Protein AF-A0AB38BII0-F1 (afdb_monomer)

Solvent-accessible surface area (backbone atoms only — not comparable to full-atom values): 3615 Å² total; per-residue (Å²): 144,83,81,59,66,30,41,62,68,50,48,13,60,73,70,72,47,54,64,66,56,46,53,47,24,62,68,41,84,48,77,78,54,34,60,59,56,49,74,58,89,96,43,54,38,25,39,50,69,48,44,52,52,45,54,55,66,59,55,78,124

Organism: NCBI:txid82803

Secondary structure (DSSP, 8-state):
----EEEHHHHHHHTT--HHHHHHHHH---TTT---EEEETTEEEEEHHHHHHHHHHH---

InterPro domains:
  IPR010093 SinI-like, DNA-binding domain [TIGR01764] (6-55)
  IPR038148 Transposon Tn1545/Tn916, excisionase [G3DSA:3.90.105.50] (5-53)
  IPR041657 Helix-turn-helix domain, group 17 [PF12728] (6-55)

Sequence (61 aa):
MEGNILTATEAAAFLRISKNSLYAYAKSKDEALRIPGVKI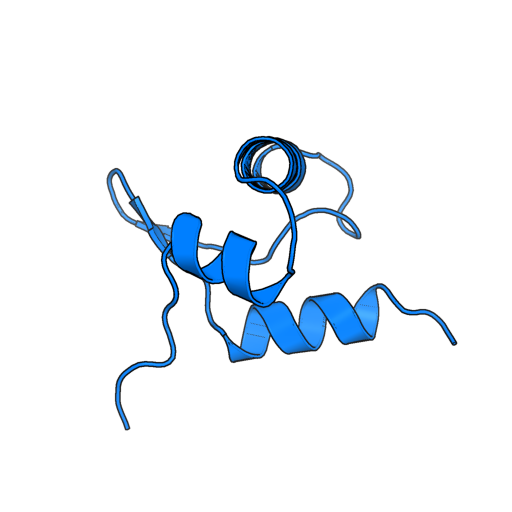GKKWRFHKQALEQWVIKGTKI

Radius of gyration: 11.12 Å; Cα contacts (8 Å, |Δi|>4): 66; chains: 1; bounding box: 31×24×29 Å

Structure (mmCIF, N/CA/C/O backbone):
data_AF-A0AB38BII0-F1
#
_entry.id   AF-A0AB38BII0-F1
#
loop_
_atom_site.group_PDB
_atom_site.id
_atom_site.type_symbol
_atom_site.label_atom_id
_atom_site.label_alt_id
_atom_site.label_comp_id
_atom_site.label_asym_id
_atom_site.label_entity_id
_atom_site.label_seq_id
_atom_site.pdbx_PDB_ins_code
_atom_site.Cartn_x
_atom_site.Cartn_y
_atom_site.Cartn_z
_atom_site.occupancy
_atom_site.B_iso_or_equiv
_atom_site.auth_seq_id
_atom_site.auth_comp_id
_atom_site.auth_asym_id
_atom_site.auth_atom_id
_atom_site.pdbx_PDB_model_num
ATOM 1 N N . MET A 1 1 ? -21.820 -1.862 4.348 1.00 42.75 1 MET A N 1
ATOM 2 C CA . MET A 1 1 ? -20.827 -2.261 3.316 1.00 42.75 1 MET A CA 1
ATOM 3 C C . MET A 1 1 ? -19.484 -1.695 3.745 1.00 42.75 1 MET A C 1
ATOM 5 O O . MET A 1 1 ? -19.093 -0.621 3.313 1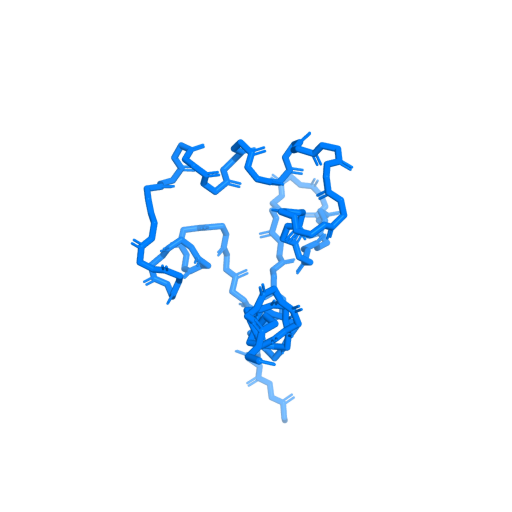.00 42.75 1 MET A O 1
ATOM 9 N N . GLU A 1 2 ? -18.841 -2.341 4.710 1.00 48.03 2 GLU A N 1
ATOM 10 C CA . GLU A 1 2 ? -17.786 -1.727 5.522 1.00 48.03 2 GLU A CA 1
ATOM 11 C C . GLU A 1 2 ? -16.608 -2.696 5.642 1.00 48.03 2 GLU A C 1
ATOM 13 O O . GLU A 1 2 ? -16.818 -3.882 5.872 1.00 48.03 2 GLU A O 1
ATOM 18 N N . GLY A 1 3 ? -15.376 -2.199 5.471 1.00 55.81 3 GLY A N 1
ATOM 19 C CA . GLY A 1 3 ? -14.174 -2.931 5.896 1.00 55.81 3 GLY A CA 1
ATOM 20 C C . GLY A 1 3 ? -13.160 -3.367 4.830 1.00 55.81 3 GLY A C 1
ATOM 21 O O . GLY A 1 3 ? -12.335 -4.217 5.125 1.00 55.81 3 GLY A O 1
ATOM 22 N N . ASN A 1 4 ? -13.133 -2.800 3.618 1.00 69.81 4 ASN A N 1
ATOM 23 C CA . ASN A 1 4 ? -12.114 -3.165 2.611 1.00 69.81 4 ASN A CA 1
ATOM 24 C C . ASN A 1 4 ? -10.817 -2.341 2.697 1.00 69.81 4 ASN A C 1
ATOM 26 O O . ASN A 1 4 ? -10.124 -2.198 1.689 1.00 69.81 4 ASN A O 1
ATOM 30 N N . ILE A 1 5 ? -10.492 -1.763 3.857 1.00 79.56 5 ILE A N 1
ATOM 31 C CA . ILE A 1 5 ? -9.276 -0.962 4.030 1.00 79.56 5 ILE A CA 1
ATOM 32 C C . ILE A 1 5 ? -8.272 -1.704 4.909 1.00 79.56 5 ILE A C 1
ATOM 34 O O . ILE A 1 5 ? -8.466 -1.825 6.112 1.00 79.56 5 ILE A O 1
ATOM 38 N N . LEU A 1 6 ? -7.175 -2.124 4.290 1.00 83.62 6 LEU A N 1
ATOM 39 C CA . LEU A 1 6 ? -6.027 -2.783 4.892 1.00 83.62 6 LEU A CA 1
ATOM 40 C C . LEU A 1 6 ? -5.000 -1.747 5.366 1.00 83.62 6 LEU A C 1
ATOM 42 O O . LEU A 1 6 ? -4.761 -0.715 4.726 1.00 83.62 6 LEU A O 1
ATOM 46 N N . THR A 1 7 ? -4.351 -2.026 6.487 1.00 86.12 7 THR A N 1
ATOM 47 C CA . THR A 1 7 ? -3.160 -1.283 6.923 1.00 86.12 7 THR A CA 1
ATOM 48 C C . THR A 1 7 ? -1.914 -1.700 6.133 1.00 86.12 7 THR A C 1
ATOM 50 O O . THR A 1 7 ? -1.918 -2.712 5.444 1.00 86.12 7 THR A O 1
ATOM 53 N N . ALA A 1 8 ? -0.806 -0.958 6.247 1.00 82.31 8 ALA A N 1
ATOM 54 C CA . ALA A 1 8 ? 0.473 -1.348 5.630 1.00 82.31 8 ALA A CA 1
ATOM 55 C C . ALA A 1 8 ? 0.913 -2.776 6.006 1.00 82.31 8 ALA A C 1
ATOM 57 O O . ALA A 1 8 ? 1.401 -3.523 5.165 1.00 82.31 8 ALA A O 1
ATOM 58 N N . THR A 1 9 ? 0.702 -3.174 7.263 1.00 83.38 9 THR A N 1
ATOM 59 C CA . THR A 1 9 ? 1.018 -4.527 7.736 1.00 83.38 9 THR A CA 1
ATOM 60 C C . THR A 1 9 ? 0.124 -5.578 7.083 1.00 83.38 9 THR A C 1
ATOM 62 O O . THR A 1 9 ? 0.626 -6.607 6.641 1.00 83.38 9 THR A O 1
ATOM 65 N N . GLU A 1 10 ? -1.180 -5.322 6.992 1.00 85.81 10 GLU A N 1
ATOM 66 C CA . GLU A 1 10 ? -2.118 -6.249 6.351 1.00 85.81 10 GLU A CA 1
ATOM 67 C C . GLU A 1 10 ? -1.914 -6.329 4.841 1.00 85.81 10 GLU A C 1
ATOM 69 O O . GLU A 1 10 ? -1.950 -7.418 4.285 1.00 85.81 10 GLU A O 1
ATOM 74 N N . ALA A 1 11 ? -1.636 -5.206 4.178 1.00 84.25 11 ALA A N 1
ATOM 75 C CA . ALA A 1 11 ? -1.281 -5.181 2.765 1.00 84.25 11 ALA A CA 1
ATOM 76 C C . ALA A 1 11 ? -0.016 -6.013 2.495 1.00 84.25 11 ALA A C 1
ATOM 78 O O . ALA A 1 11 ? 0.047 -6.732 1.502 1.00 84.25 11 ALA A O 1
ATOM 79 N N . ALA A 1 12 ? 0.967 -5.972 3.403 1.00 85.50 12 ALA A N 1
ATOM 80 C CA . ALA A 1 12 ? 2.197 -6.752 3.280 1.00 85.50 12 ALA A CA 1
ATOM 81 C C . ALA A 1 12 ? 1.914 -8.252 3.440 1.00 85.50 12 ALA A C 1
ATOM 83 O O . ALA A 1 12 ? 2.400 -9.057 2.649 1.00 85.50 12 ALA A O 1
ATOM 84 N N . ALA A 1 13 ?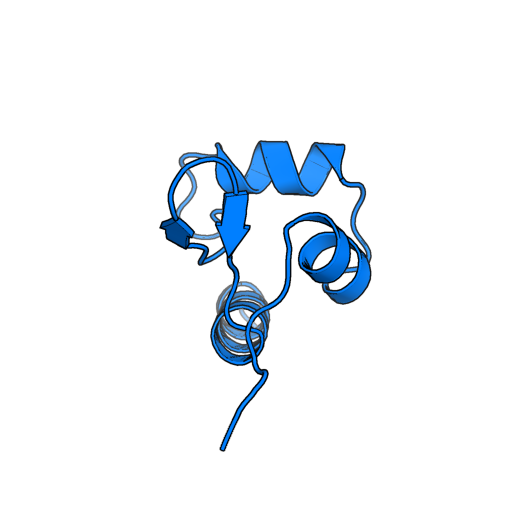 1.074 -8.615 4.415 1.00 86.38 13 ALA A N 1
ATOM 85 C CA . ALA A 1 13 ? 0.623 -9.990 4.609 1.00 86.38 13 ALA A CA 1
ATOM 86 C C . ALA A 1 13 ? -0.206 -10.501 3.416 1.00 86.38 13 ALA A C 1
ATOM 88 O O . ALA A 1 13 ? -0.004 -11.629 2.974 1.00 86.38 13 ALA A O 1
ATOM 89 N N . PHE A 1 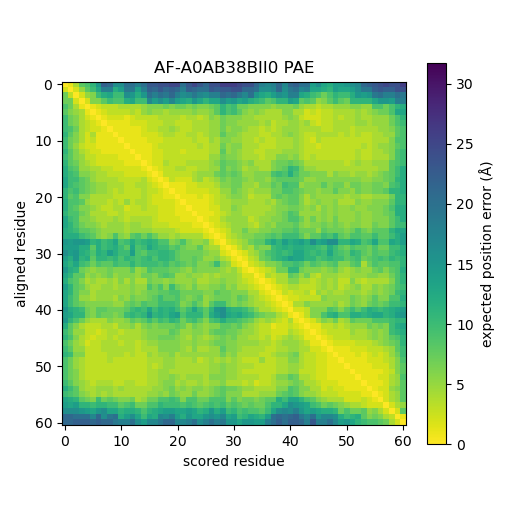14 ? -1.081 -9.658 2.860 1.00 83.94 14 PHE A N 1
ATOM 90 C CA . PHE A 1 14 ? -1.921 -9.979 1.705 1.00 83.94 14 PHE A CA 1
ATOM 91 C C . PHE A 1 14 ? -1.088 -10.242 0.447 1.00 83.94 14 PHE A C 1
ATOM 93 O O . PHE A 1 14 ? -1.302 -11.232 -0.243 1.00 83.94 14 PHE A O 1
ATOM 100 N N . LEU A 1 15 ? -0.086 -9.399 0.192 1.00 81.88 15 LEU A N 1
ATOM 101 C CA . LEU A 1 15 ? 0.857 -9.562 -0.916 1.00 81.88 15 LEU A CA 1
ATOM 102 C C . LEU A 1 15 ? 1.937 -10.627 -0.649 1.00 81.88 15 LEU A C 1
ATOM 104 O O . LEU A 1 15 ? 2.747 -10.890 -1.532 1.00 81.88 15 LEU A O 1
ATOM 108 N N . ARG A 1 16 ? 1.979 -11.225 0.554 1.00 84.06 16 ARG A N 1
ATOM 109 C CA . ARG A 1 16 ? 3.054 -12.127 1.014 1.00 84.06 16 ARG A CA 1
ATOM 110 C C . ARG A 1 16 ? 4.462 -11.536 0.838 1.00 84.06 16 ARG A C 1
ATOM 112 O O . ARG A 1 16 ? 5.410 -12.245 0.511 1.00 84.06 16 ARG A O 1
ATOM 119 N N . ILE A 1 17 ? 4.615 -10.240 1.099 1.00 83.81 17 ILE A N 1
ATOM 120 C CA . ILE A 1 17 ? 5.906 -9.541 1.044 1.00 83.81 17 ILE A CA 1
ATOM 121 C C . ILE A 1 17 ? 6.338 -9.040 2.422 1.00 83.81 17 ILE A C 1
ATOM 123 O O . ILE A 1 17 ? 5.531 -8.802 3.320 1.00 83.81 17 ILE A O 1
ATOM 127 N N . SER A 1 18 ? 7.639 -8.804 2.577 1.00 83.62 18 SER A N 1
ATOM 128 C CA . SER A 1 18 ? 8.188 -8.161 3.770 1.00 83.62 18 SER A CA 1
ATOM 129 C C . SER A 1 18 ? 7.693 -6.717 3.903 1.00 83.62 18 SER A C 1
ATOM 131 O O . SER A 1 18 ? 7.597 -5.991 2.912 1.00 83.62 18 SER A O 1
ATOM 133 N N . LYS A 1 19 ? 7.476 -6.245 5.143 1.00 80.50 19 LYS A N 1
ATOM 134 C CA . LYS A 1 19 ? 7.134 -4.833 5.425 1.00 80.50 19 LYS A CA 1
ATOM 135 C C . LYS A 1 19 ? 8.121 -3.865 4.770 1.00 80.50 19 LYS A C 1
ATOM 137 O O . LYS A 1 19 ? 7.713 -2.824 4.273 1.00 80.50 19 LYS A O 1
ATOM 142 N N . ASN A 1 20 ? 9.406 -4.226 4.744 1.00 81.81 20 ASN A N 1
ATOM 143 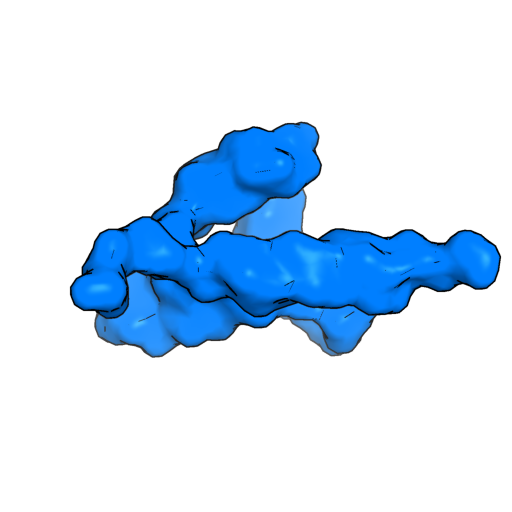C CA . ASN A 1 20 ? 10.447 -3.421 4.113 1.00 81.81 20 ASN A CA 1
ATOM 144 C C . ASN A 1 20 ? 10.214 -3.265 2.602 1.00 81.81 20 ASN A C 1
ATOM 146 O O . ASN A 1 20 ? 10.245 -2.149 2.094 1.00 81.81 20 ASN A O 1
ATOM 150 N N . SER A 1 21 ? 9.882 -4.360 1.910 1.00 81.62 21 SER A N 1
ATOM 151 C CA . SER A 1 21 ? 9.508 -4.332 0.495 1.00 81.62 21 SER A CA 1
ATOM 152 C C . SER A 1 21 ? 8.236 -3.523 0.281 1.00 81.62 21 SER A C 1
ATOM 154 O O . SER A 1 21 ? 8.203 -2.695 -0.614 1.00 81.62 21 SER A O 1
ATOM 156 N N . LEU A 1 22 ? 7.224 -3.659 1.145 1.00 83.25 22 LEU A N 1
ATOM 157 C CA . LEU A 1 22 ? 6.012 -2.842 1.051 1.00 83.25 22 LEU A CA 1
ATOM 158 C C . LEU A 1 22 ? 6.307 -1.337 1.190 1.00 83.25 22 LEU A C 1
ATOM 160 O O . LEU A 1 22 ? 5.778 -0.539 0.421 1.00 83.25 22 LEU A O 1
ATOM 164 N N . TYR A 1 23 ? 7.161 -0.929 2.133 1.00 80.38 23 TYR A N 1
ATOM 165 C CA . TYR A 1 23 ? 7.578 0.473 2.249 1.00 80.38 23 TYR A CA 1
ATOM 166 C C . TYR A 1 23 ? 8.424 0.933 1.062 1.00 80.38 23 TYR A C 1
ATOM 168 O O . TYR A 1 23 ? 8.278 2.081 0.640 1.00 80.38 23 TYR A O 1
ATOM 176 N N . ALA A 1 24 ? 9.282 0.061 0.527 1.00 79.88 24 ALA A N 1
ATOM 177 C CA . ALA A 1 24 ? 10.028 0.330 -0.695 1.00 79.88 24 ALA A CA 1
ATOM 178 C C . ALA A 1 24 ? 9.060 0.559 -1.860 1.00 79.88 24 ALA A C 1
ATOM 180 O O . ALA A 1 24 ? 9.109 1.618 -2.464 1.00 79.88 24 ALA A O 1
ATOM 181 N N . TYR A 1 25 ? 8.095 -0.334 -2.077 1.00 78.12 25 TYR A N 1
ATOM 182 C CA . TYR A 1 25 ? 7.062 -0.227 -3.108 1.00 78.12 25 TYR A CA 1
ATOM 183 C C . TYR A 1 25 ? 6.152 0.993 -2.930 1.00 78.12 25 TYR A C 1
ATOM 185 O O . TYR A 1 25 ? 5.838 1.675 -3.898 1.00 78.12 25 TYR A O 1
ATOM 193 N N . ALA A 1 26 ? 5.780 1.346 -1.697 1.00 76.38 26 ALA A N 1
ATOM 194 C CA . ALA A 1 26 ? 5.016 2.565 -1.421 1.00 76.38 26 ALA A CA 1
ATOM 195 C C . ALA A 1 26 ? 5.807 3.854 -1.728 1.00 76.38 26 ALA A C 1
ATOM 197 O O . ALA A 1 26 ? 5.203 4.896 -1.988 1.00 76.38 26 ALA A O 1
ATOM 198 N N . LYS A 1 27 ? 7.145 3.797 -1.670 1.00 73.19 27 LYS A N 1
ATOM 199 C CA . LYS A 1 27 ? 8.055 4.899 -2.025 1.00 73.19 27 LYS A CA 1
ATOM 200 C C . LYS A 1 27 ? 8.596 4.809 -3.456 1.00 73.19 27 LYS A C 1
ATOM 202 O O . LYS A 1 27 ? 9.162 5.793 -3.931 1.00 73.19 27 LYS A O 1
ATOM 207 N N . SER A 1 28 ? 8.458 3.663 -4.118 1.00 73.31 28 SER A N 1
ATOM 208 C CA . SER A 1 28 ? 8.951 3.439 -5.470 1.00 73.31 28 SER A CA 1
ATOM 209 C C . SER A 1 28 ? 8.239 4.365 -6.445 1.00 73.31 28 SER A C 1
ATOM 211 O O . SER A 1 28 ? 7.035 4.607 -6.345 1.00 73.31 28 SER A O 1
ATOM 213 N N . LYS A 1 29 ? 9.015 4.899 -7.389 1.00 60.19 29 LYS A N 1
ATOM 214 C CA . LYS A 1 29 ? 8.505 5.757 -8.464 1.00 60.19 29 LYS A CA 1
ATOM 215 C C . LYS A 1 29 ? 7.863 4.960 -9.596 1.00 60.19 29 LYS A C 1
ATOM 217 O O . LYS A 1 29 ? 7.076 5.527 -10.340 1.00 60.19 29 LYS A O 1
ATOM 222 N N . ASP A 1 30 ? 8.173 3.671 -9.696 1.00 71.62 30 ASP A N 1
ATOM 223 C CA . ASP A 1 30 ? 7.559 2.759 -10.650 1.00 71.62 30 ASP A CA 1
ATOM 224 C C . ASP A 1 30 ? 6.055 2.658 -10.426 1.00 71.62 30 ASP A C 1
ATOM 226 O O . ASP A 1 30 ? 5.599 2.123 -9.419 1.00 71.62 30 ASP A O 1
ATOM 230 N N . GLU A 1 31 ? 5.272 3.118 -11.395 1.00 62.41 31 GLU A N 1
ATOM 231 C CA . GLU A 1 31 ? 3.809 3.037 -11.366 1.00 62.41 31 GLU A CA 1
ATOM 232 C C . GLU A 1 31 ? 3.307 1.585 -11.329 1.00 62.41 31 GLU A C 1
ATOM 234 O O . GLU A 1 31 ? 2.251 1.310 -10.761 1.00 62.41 31 GLU A O 1
ATOM 239 N N . ALA A 1 32 ? 4.094 0.647 -11.867 1.00 62.25 32 ALA A N 1
ATOM 240 C CA . ALA A 1 32 ? 3.826 -0.787 -11.794 1.00 62.25 32 ALA A CA 1
ATOM 241 C C . ALA A 1 32 ? 4.121 -1.379 -10.405 1.00 62.25 32 ALA A C 1
ATOM 243 O O . ALA A 1 32 ? 3.436 -2.305 -9.985 1.00 62.25 32 ALA A O 1
ATOM 244 N N . LEU A 1 33 ? 5.098 -0.834 -9.670 1.00 66.88 33 LEU A N 1
ATOM 245 C CA . LEU A 1 33 ? 5.467 -1.293 -8.324 1.00 66.88 33 LEU A CA 1
ATOM 246 C C . LEU A 1 33 ? 4.823 -0.467 -7.199 1.00 66.88 33 LEU A C 1
ATOM 248 O O . LEU A 1 33 ? 4.873 -0.864 -6.036 1.00 66.88 33 LEU A O 1
ATOM 252 N N . ARG A 1 34 ? 4.214 0.676 -7.519 1.00 75.19 34 ARG A N 1
ATOM 253 C CA . ARG A 1 34 ? 3.597 1.570 -6.544 1.00 75.19 34 ARG A CA 1
ATOM 254 C C . ARG A 1 34 ? 2.260 1.012 -6.081 1.00 75.19 34 ARG A C 1
ATOM 256 O O . ARG A 1 34 ? 1.259 1.072 -6.789 1.00 75.19 34 ARG A O 1
ATOM 263 N N . ILE A 1 35 ? 2.238 0.537 -4.841 1.00 77.38 35 ILE A N 1
ATOM 264 C CA . ILE A 1 35 ? 1.028 -0.016 -4.234 1.00 77.38 35 ILE A CA 1
ATOM 265 C C . ILE A 1 35 ? -0.032 1.097 -4.093 1.00 77.38 35 ILE A C 1
ATOM 267 O O . ILE A 1 35 ? 0.265 2.149 -3.510 1.00 77.38 35 ILE A O 1
ATOM 271 N N . PRO A 1 36 ? -1.275 0.883 -4.570 1.00 76.88 36 PRO A N 1
ATOM 272 C CA . PRO A 1 36 ? -2.354 1.858 -4.459 1.00 76.88 36 PRO A CA 1
ATOM 273 C C . PRO A 1 36 ? -2.826 1.973 -3.006 1.00 76.88 36 PRO A C 1
ATOM 275 O O . PRO A 1 36 ? -3.657 1.207 -2.513 1.00 76.88 36 PRO A O 1
ATOM 278 N N . GLY A 1 37 ? -2.265 2.954 -2.306 1.00 79.88 37 GLY A N 1
ATOM 279 C CA . GLY A 1 37 ? -2.611 3.304 -0.937 1.00 79.88 37 GLY A CA 1
ATOM 280 C C . GLY A 1 37 ? -2.763 4.804 -0.770 1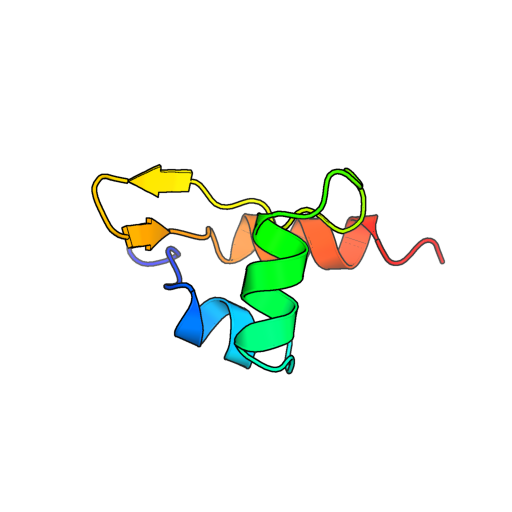.00 79.88 37 GLY A C 1
ATOM 281 O O . GLY A 1 37 ? -2.043 5.595 -1.379 1.00 79.88 37 GLY A O 1
ATOM 282 N N . VAL A 1 38 ? -3.694 5.195 0.091 1.00 78.44 38 VAL A N 1
ATOM 283 C CA . VAL A 1 38 ? -3.895 6.583 0.488 1.00 78.44 38 VAL A CA 1
ATOM 284 C C . VAL A 1 38 ? -3.242 6.780 1.849 1.00 78.44 38 VAL A C 1
ATOM 286 O O 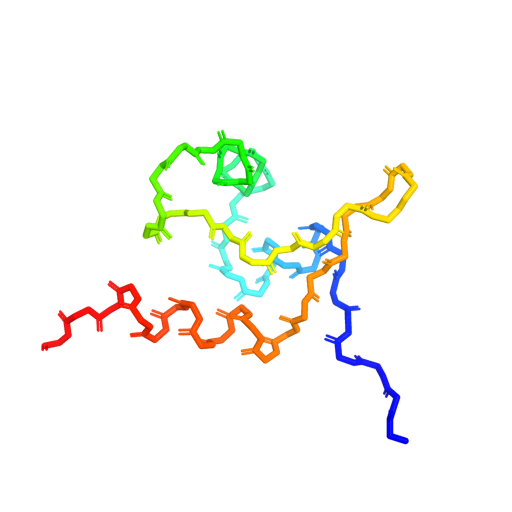. VAL A 1 38 ? -3.512 6.055 2.812 1.00 78.44 38 VAL A O 1
ATOM 289 N N . LYS A 1 39 ? -2.366 7.779 1.951 1.00 80.31 39 LYS A N 1
ATOM 290 C CA . LYS A 1 39 ? -1.832 8.214 3.240 1.00 80.31 39 LYS A CA 1
ATOM 291 C C . LYS A 1 39 ? -2.869 9.110 3.911 1.00 80.31 39 LYS A C 1
ATOM 293 O O . LYS A 1 39 ? -3.062 10.248 3.498 1.00 80.31 39 LYS A O 1
ATOM 298 N N . ILE A 1 40 ? -3.524 8.600 4.950 1.00 79.19 40 ILE A N 1
ATOM 299 C CA . ILE A 1 40 ? -4.529 9.339 5.719 1.00 79.19 40 ILE A CA 1
ATOM 300 C C . ILE A 1 40 ? -3.921 9.664 7.086 1.00 79.19 40 ILE A C 1
ATOM 302 O O . ILE A 1 40 ? -3.704 8.788 7.930 1.00 79.19 40 ILE A O 1
ATOM 306 N N . GLY A 1 41 ? -3.581 10.939 7.285 1.00 81.88 41 GLY A N 1
ATOM 307 C CA . GLY A 1 41 ? -2.864 11.415 8.468 1.00 81.88 41 GLY A CA 1
ATOM 308 C C . GLY A 1 41 ? -1.467 10.793 8.587 1.00 81.88 41 GLY A C 1
ATOM 309 O O . GLY A 1 41 ? -0.612 10.963 7.717 1.00 81.88 41 GLY A O 1
ATOM 310 N N . LYS A 1 42 ? -1.225 10.053 9.679 1.00 77.81 42 LYS A N 1
ATOM 311 C CA . LYS A 1 42 ? 0.049 9.351 9.947 1.00 77.81 42 LYS A CA 1
ATOM 312 C C . LYS A 1 42 ? 0.062 7.885 9.497 1.00 77.81 42 LYS A C 1
ATOM 314 O O . LYS A 1 42 ? 1.091 7.229 9.636 1.00 77.81 42 LYS A O 1
ATOM 319 N N . LYS A 1 43 ? -1.051 7.353 8.980 1.00 77.50 43 LYS A N 1
ATOM 320 C CA . LYS A 1 43 ? -1.182 5.930 8.629 1.00 77.50 43 LYS A CA 1
ATOM 321 C C . LYS A 1 43 ? -1.463 5.756 7.139 1.00 77.50 43 LYS 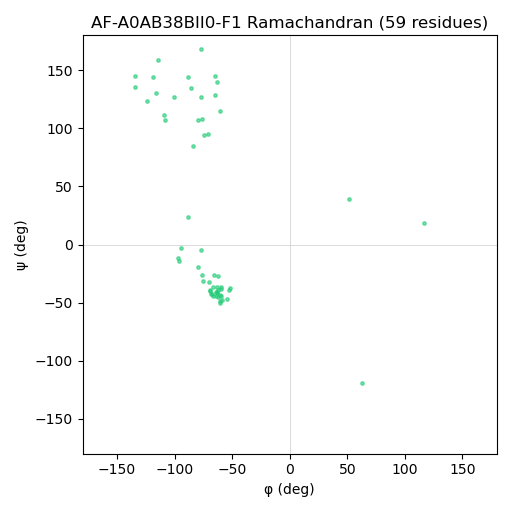A C 1
ATOM 323 O O . LYS A 1 43 ? -2.179 6.543 6.527 1.00 77.50 43 LYS A O 1
ATOM 328 N N . TRP A 1 44 ? -0.902 4.700 6.564 1.00 82.44 44 TRP A N 1
ATOM 329 C CA . TRP A 1 44 ? -1.247 4.263 5.217 1.00 82.44 44 TRP A CA 1
ATOM 330 C C . TRP A 1 44 ? -2.471 3.359 5.259 1.00 82.44 44 TRP A C 1
ATOM 332 O O . TRP A 1 44 ? -2.565 2.471 6.113 1.00 82.44 44 TRP A O 1
ATOM 342 N N . ARG A 1 45 ? -3.398 3.616 4.342 1.00 83.81 45 ARG A N 1
ATOM 343 C CA . ARG A 1 45 ? -4.652 2.893 4.171 1.00 83.81 45 ARG A CA 1
ATOM 344 C C . ARG A 1 45 ? -4.699 2.379 2.737 1.00 83.81 45 ARG A C 1
ATOM 346 O O . ARG A 1 45 ? -4.581 3.162 1.799 1.00 83.81 45 ARG A O 1
ATOM 353 N N . PHE A 1 46 ? -4.851 1.077 2.572 1.00 84.31 46 PHE A N 1
ATOM 354 C CA . PHE A 1 46 ? -4.857 0.414 1.276 1.00 84.31 46 PHE A CA 1
ATOM 355 C C . PHE A 1 46 ? -6.219 -0.209 1.046 1.00 84.31 46 PHE A C 1
ATOM 357 O O . PHE A 1 46 ? -6.721 -0.912 1.913 1.00 84.31 46 PHE A O 1
ATOM 364 N N . HIS A 1 47 ? -6.830 0.021 -0.109 1.00 85.06 47 HIS A N 1
ATOM 365 C CA . HIS A 1 47 ? -8.058 -0.696 -0.433 1.00 85.06 47 HIS A CA 1
ATOM 366 C C . HIS A 1 47 ? -7.708 -2.118 -0.874 1.00 85.06 47 HIS A C 1
ATOM 368 O O . HIS A 1 47 ? -6.923 -2.283 -1.804 1.00 85.06 47 HIS A O 1
ATOM 374 N N . LYS A 1 48 ? -8.309 -3.141 -0.257 1.00 83.94 48 LYS A N 1
ATOM 375 C CA . LYS A 1 48 ? -8.094 -4.551 -0.629 1.00 83.94 48 LYS A CA 1
ATOM 376 C C . LYS A 1 48 ? -8.359 -4.783 -2.119 1.00 83.94 48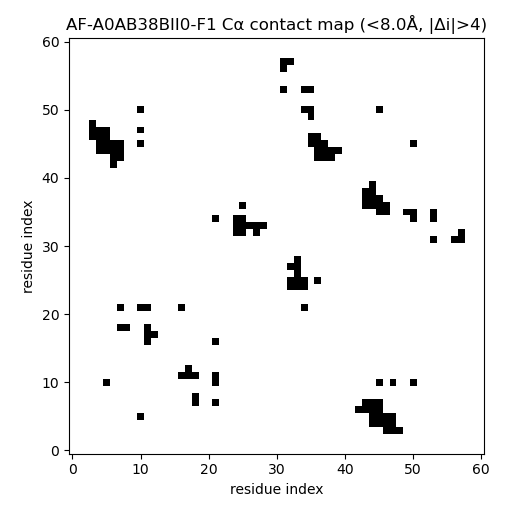 LYS A C 1
ATOM 378 O O . LYS A 1 48 ? -7.525 -5.351 -2.809 1.00 83.94 48 LYS A O 1
ATOM 383 N N . GLN A 1 49 ? -9.474 -4.256 -2.623 1.00 84.19 49 GLN A N 1
ATOM 384 C CA . GLN A 1 49 ? -9.829 -4.346 -4.042 1.00 84.19 49 GLN A CA 1
ATOM 385 C C . GLN A 1 49 ? -8.813 -3.626 -4.943 1.00 84.19 49 GLN A C 1
ATOM 387 O O . GLN A 1 49 ? -8.499 -4.106 -6.023 1.00 84.19 49 GLN A O 1
ATOM 392 N N . ALA A 1 50 ? -8.260 -2.494 -4.497 1.00 83.69 50 ALA A N 1
ATOM 393 C CA . ALA A 1 50 ? -7.239 -1.774 -5.255 1.00 83.69 50 ALA A CA 1
ATOM 394 C C . ALA A 1 50 ? -5.914 -2.552 -5.302 1.00 83.69 50 ALA A C 1
ATOM 396 O O . ALA A 1 50 ? -5.279 -2.608 -6.350 1.00 83.69 50 ALA A O 1
ATOM 397 N N . LEU A 1 51 ? -5.522 -3.177 -4.187 1.00 82.50 51 LEU A N 1
ATOM 398 C CA . LEU A 1 51 ? -4.374 -4.085 -4.105 1.00 82.50 51 LEU A CA 1
ATOM 399 C C . LEU A 1 51 ? -4.529 -5.273 -5.054 1.00 82.50 51 LEU A C 1
ATOM 401 O O . LEU A 1 51 ? -3.612 -5.567 -5.810 1.00 82.50 51 LEU A O 1
ATOM 405 N N . GLU A 1 52 ? -5.691 -5.921 -5.043 1.00 84.62 52 GLU A N 1
ATOM 406 C CA . GLU A 1 52 ? -5.993 -7.054 -5.919 1.00 84.62 52 GLU A CA 1
ATOM 407 C C . GLU A 1 52 ? -5.915 -6.657 -7.400 1.00 84.62 52 GLU A C 1
ATOM 409 O O . GLU A 1 52 ? -5.186 -7.278 -8.171 1.00 84.62 52 GLU A O 1
ATOM 414 N N . GLN A 1 53 ? -6.561 -5.549 -7.779 1.00 83.31 53 GLN A N 1
ATOM 415 C CA . GLN A 1 53 ? -6.477 -4.997 -9.134 1.00 83.31 53 GLN A CA 1
ATOM 416 C C . GLN A 1 53 ? -5.043 -4.634 -9.534 1.00 83.31 53 GLN A C 1
ATOM 418 O O . GLN A 1 53 ? -4.652 -4.832 -10.680 1.00 83.31 53 GLN A O 1
ATOM 423 N N . TRP A 1 54 ? -4.238 -4.126 -8.602 1.00 84.00 54 TRP A N 1
ATOM 424 C CA . TRP A 1 54 ? -2.839 -3.802 -8.863 1.00 84.00 54 TRP A CA 1
ATOM 425 C C . TRP A 1 54 ? -1.987 -5.049 -9.117 1.00 84.00 54 TRP A C 1
ATOM 427 O O . TRP A 1 54 ? -1.217 -5.054 -10.076 1.00 84.00 54 TRP A O 1
ATOM 437 N N . VAL A 1 55 ? -2.170 -6.121 -8.337 1.00 81.31 55 VAL A N 1
ATOM 438 C CA . VAL A 1 55 ? -1.486 -7.405 -8.586 1.00 81.31 55 VAL A CA 1
ATOM 439 C C . VAL A 1 55 ? -1.858 -7.947 -9.966 1.00 81.31 55 VAL A C 1
ATOM 441 O O . VAL A 1 55 ? -0.976 -8.347 -10.724 1.00 81.31 55 VAL A O 1
ATOM 444 N N . ILE A 1 56 ? -3.146 -7.898 -10.319 1.00 82.62 56 ILE A N 1
ATOM 445 C CA . ILE A 1 56 ? -3.643 -8.334 -11.631 1.00 82.62 56 ILE A CA 1
ATOM 446 C C . ILE A 1 56 ? -3.049 -7.474 -12.757 1.00 82.62 56 ILE A C 1
ATOM 448 O O . ILE A 1 56 ? -2.649 -7.992 -13.790 1.00 82.62 56 ILE A O 1
ATOM 452 N N . LYS A 1 57 ? -2.938 -6.157 -12.563 1.00 77.00 57 LYS A N 1
ATOM 453 C CA . LYS A 1 57 ? -2.375 -5.250 -13.573 1.00 77.00 57 LYS A CA 1
ATOM 454 C C . LYS A 1 57 ? -0.861 -5.433 -13.756 1.00 77.00 57 LYS A C 1
ATOM 456 O O . LYS A 1 57 ? -0.355 -5.221 -14.855 1.00 77.00 57 LYS A O 1
ATOM 461 N N . GLY A 1 58 ? -0.145 -5.793 -12.688 1.00 69.06 58 GLY A N 1
ATOM 462 C CA . GLY A 1 58 ? 1.292 -6.079 -12.715 1.00 69.06 58 GLY A CA 1
ATOM 463 C C . GLY A 1 58 ? 1.632 -7.449 -13.310 1.00 69.06 58 GLY A C 1
ATOM 464 O O . GLY A 1 58 ? 2.716 -7.616 -13.869 1.00 69.06 58 GLY A O 1
ATOM 465 N N . THR A 1 59 ? 0.710 -8.416 -13.248 1.00 58.56 59 THR A N 1
ATOM 466 C CA . THR A 1 59 ? 0.843 -9.697 -13.950 1.00 58.56 59 THR A CA 1
ATOM 467 C C . THR A 1 59 ? 0.362 -9.529 -15.392 1.00 58.56 59 THR A C 1
ATOM 469 O O . THR A 1 59 ? -0.793 -9.736 -15.747 1.00 58.56 59 THR A O 1
ATOM 472 N N . LYS A 1 60 ? 1.263 -9.055 -16.253 1.00 44.66 60 LYS A N 1
ATOM 473 C CA . LYS A 1 60 ? 1.040 -9.114 -17.696 1.00 44.66 60 LYS A CA 1
ATOM 474 C C . LYS A 1 60 ? 1.241 -10.575 -18.109 1.00 44.66 60 LYS A C 1
ATOM 476 O O . LYS A 1 60 ? 2.382 -11.010 -18.240 1.00 44.66 60 LYS A O 1
ATOM 481 N N . ILE A 1 61 ? 0.144 -11.328 -18.173 1.00 46.94 61 ILE A N 1
ATOM 482 C CA . ILE A 1 61 ? 0.102 -12.673 -18.767 1.00 46.94 61 ILE A CA 1
ATOM 483 C C . ILE A 1 61 ? 0.183 -12.520 -20.286 1.00 46.94 61 ILE A C 1
ATOM 485 O O . ILE A 1 61 ? -0.463 -11.579 -20.807 1.00 46.94 61 ILE A O 1
#

pLDDT: mean 76.54, std 10.84, range [42.75, 86.38]

Foldseek 3Di:
DDDQKDWLVRLCVVVVHDSVLSVCLCVDPPPLSNQDWDDDPPTIIHGNVSNVVSVVVNPPD

Mean predicted aligned error: 6.58 Å

Nearest PDB structures (foldseek):
  2d1h-assembly1_B  TM=4.774E-01  e=1.057E+00  Sulfurisphaera tokodaii str. 7
  3irq-assembly1_D  TM=5.201E-01  e=2.012E+00  Homo sapiens
  5zuo-assembly1_C  TM=5.134E-01  e=2.602E+00  Homo sapiens
  4jba-assembly1_A  TM=4.821E-01  e=3.828E+00  Escherichia coli K-12
  7wze-assembly1_A  TM=4.705E-01  e=6.831E+00  Bacillus subtilis subsp. subtilis str. 168